Protein AF-A0A2V9MDV7-F1 (afdb_monomer_lite)

Sequence (98 aa):
MVDGVGSSLPSPANGEGLLASKISLGEAVAAVAQRGGNPSASPELSALYSNKQRIEAALQELKYKRSSLSDAEYN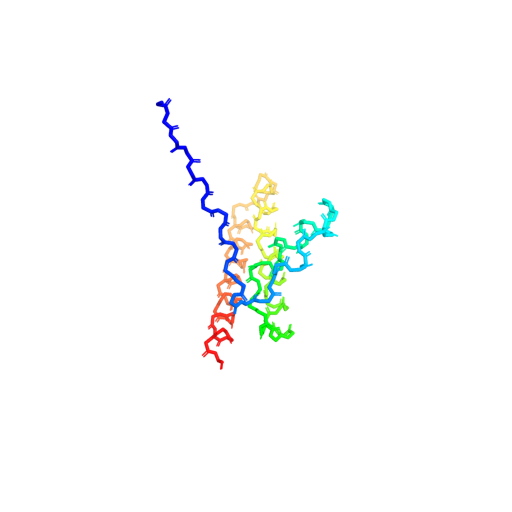KSLEGLLVQLAQTNQKIKTLERK

Foldseek 3Di:
DDDPDPPPDPPPPDPPVPPVPDDDPVCVVVVVVVVPDDPPQDPVLVVLVVVLVVLVVVLVVLVVCVVVDDPVVSVVSNVVSVVSNVVSVVVNVVVVVD

Structure (mmCIF, N/CA/C/O backbone):
data_AF-A0A2V9MDV7-F1
#
_entry.id   AF-A0A2V9MDV7-F1
#
loop_
_atom_site.group_PDB
_atom_site.id
_atom_site.type_symbol
_atom_site.label_atom_id
_atom_site.label_alt_id
_atom_site.label_comp_id
_atom_site.label_asym_id
_atom_site.label_entity_id
_atom_site.label_seq_id
_atom_site.pdbx_PDB_ins_code
_atom_site.Cartn_x
_atom_site.Cartn_y
_atom_site.Cartn_z
_atom_site.occupancy
_atom_site.B_iso_or_equiv
_atom_site.auth_seq_id
_atom_site.auth_comp_id
_atom_site.auth_asym_id
_atom_site.auth_atom_id
_atom_site.pdbx_PDB_model_num
ATOM 1 N N . MET A 1 1 ? 45.073 3.793 24.921 1.00 39.50 1 MET A N 1
ATOM 2 C CA . MET A 1 1 ? 43.964 2.812 24.928 1.00 39.50 1 MET A CA 1
ATOM 3 C C . MET A 1 1 ? 42.697 3.605 24.647 1.00 39.50 1 MET A C 1
ATOM 5 O O . MET A 1 1 ? 42.333 4.397 25.495 1.00 39.50 1 MET A O 1
ATOM 9 N N . VAL A 1 2 ? 42.042 3.575 23.494 1.00 43.47 2 VAL A N 1
ATOM 10 C CA . VAL A 1 2 ? 42.132 2.761 22.277 1.00 43.47 2 VAL A CA 1
ATOM 11 C C . VAL A 1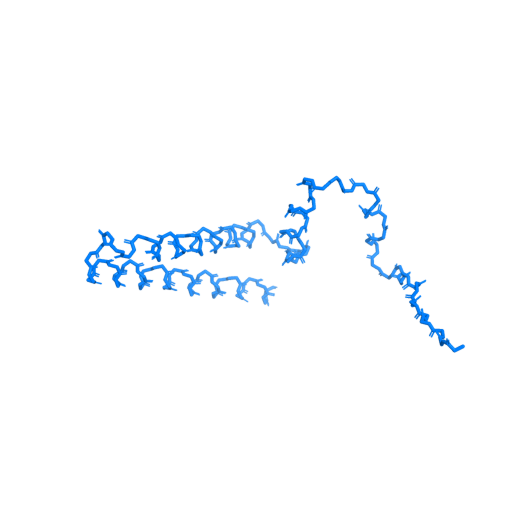 2 ? 41.736 3.663 21.097 1.00 43.47 2 VAL A C 1
ATOM 13 O O . VAL A 1 2 ? 40.839 4.492 21.234 1.00 43.47 2 VAL A O 1
ATOM 16 N N . ASP A 1 3 ? 42.431 3.527 19.974 1.00 45.06 3 ASP A N 1
ATOM 17 C CA . ASP A 1 3 ? 42.223 4.282 18.739 1.00 45.06 3 ASP A CA 1
ATOM 18 C C . ASP A 1 3 ? 40.924 3.859 18.036 1.00 45.06 3 ASP A C 1
ATOM 20 O O . ASP A 1 3 ? 40.779 2.723 17.586 1.00 45.06 3 ASP A O 1
ATOM 24 N N . GLY A 1 4 ? 39.967 4.781 17.927 1.00 39.06 4 GLY A N 1
ATOM 25 C CA . GLY A 1 4 ? 38.772 4.639 17.095 1.00 39.06 4 GLY A CA 1
ATOM 26 C C . GLY A 1 4 ? 38.992 5.317 15.749 1.00 39.06 4 GLY A C 1
ATOM 27 O O . GLY A 1 4 ? 38.518 6.430 15.533 1.00 39.06 4 GLY A O 1
ATOM 28 N N . VAL A 1 5 ? 39.755 4.680 14.861 1.00 45.16 5 VAL A N 1
ATOM 29 C CA . VAL A 1 5 ? 40.023 5.197 13.513 1.00 45.16 5 VAL A CA 1
ATOM 30 C C . VAL A 1 5 ? 38.733 5.125 12.693 1.00 45.16 5 VAL A C 1
ATOM 32 O O . VAL A 1 5 ? 38.412 4.106 12.085 1.00 45.16 5 VAL A O 1
ATOM 35 N N . GLY A 1 6 ? 37.972 6.219 12.679 1.00 39.31 6 GLY A N 1
ATOM 36 C CA . GLY A 1 6 ? 37.002 6.476 11.625 1.00 39.31 6 GLY A CA 1
ATOM 37 C C . GLY A 1 6 ? 37.776 6.598 10.320 1.00 39.31 6 GLY A C 1
ATOM 38 O O . GLY A 1 6 ? 38.500 7.570 10.118 1.00 39.31 6 GLY A O 1
ATOM 39 N N . SER A 1 7 ? 37.689 5.576 9.471 1.00 45.91 7 SER A N 1
ATOM 40 C CA . SER A 1 7 ? 38.302 5.602 8.147 1.00 45.91 7 SER A CA 1
ATOM 41 C C . SER A 1 7 ? 37.588 6.652 7.295 1.00 45.91 7 SER A C 1
ATOM 43 O O . SER A 1 7 ? 36.585 6.385 6.637 1.00 45.91 7 SER A O 1
ATOM 45 N N . SER A 1 8 ? 38.102 7.878 7.351 1.00 45.59 8 SER A N 1
ATOM 46 C CA . SER A 1 8 ? 37.790 8.981 6.448 1.00 45.59 8 SER A CA 1
ATOM 47 C C . SER A 1 8 ? 38.509 8.755 5.124 1.00 45.59 8 SER A C 1
ATOM 49 O O . SER A 1 8 ? 39.427 9.485 4.762 1.00 45.59 8 SER A O 1
ATOM 51 N N . LEU A 1 9 ? 38.110 7.718 4.398 1.00 37.44 9 LEU A N 1
ATOM 52 C CA . LEU A 1 9 ? 38.424 7.591 2.983 1.00 37.44 9 LEU A CA 1
ATOM 53 C C . LEU A 1 9 ? 37.115 7.772 2.217 1.00 37.44 9 LEU A C 1
ATOM 55 O O . LEU A 1 9 ? 36.393 6.799 2.000 1.00 37.44 9 LEU A O 1
ATOM 59 N N . PRO A 1 10 ? 36.762 9.006 1.813 1.00 46.25 10 PRO A N 1
ATOM 60 C CA . PRO A 1 10 ? 35.779 9.171 0.762 1.00 46.25 10 PRO A CA 1
ATOM 61 C C . PRO A 1 10 ? 36.411 8.608 -0.513 1.00 46.25 10 PRO A C 1
ATOM 63 O O . PRO A 1 10 ? 37.243 9.262 -1.135 1.00 46.25 10 PRO A O 1
ATOM 66 N N . SER A 1 11 ? 36.077 7.372 -0.888 1.00 42.09 11 SER A N 1
ATOM 67 C CA . SER A 1 11 ? 36.428 6.875 -2.218 1.00 42.09 11 SER A CA 1
ATOM 68 C C . SER A 1 11 ? 35.677 7.719 -3.255 1.00 42.09 11 SER A C 1
ATOM 70 O O . SER A 1 11 ? 34.447 7.715 -3.257 1.00 42.09 11 SER A O 1
ATOM 72 N N . PRO A 1 12 ? 36.371 8.435 -4.157 1.00 47.25 12 PRO A N 1
ATOM 73 C CA . PRO A 1 12 ? 35.745 9.318 -5.139 1.00 47.25 12 PRO A CA 1
ATOM 74 C C . PRO A 1 12 ? 35.284 8.563 -6.400 1.00 47.25 12 PRO A C 1
ATOM 76 O O . PRO A 1 12 ? 35.289 9.122 -7.492 1.00 47.25 12 PRO A O 1
ATOM 79 N N . ALA A 1 13 ? 34.905 7.288 -6.288 1.00 46.03 13 ALA A N 1
ATOM 80 C CA . ALA A 1 13 ? 34.645 6.445 -7.461 1.00 46.03 13 ALA A CA 1
ATOM 81 C C . ALA A 1 13 ? 33.330 6.780 -8.190 1.00 46.03 13 ALA A C 1
ATOM 83 O O . ALA A 1 13 ? 33.095 6.305 -9.297 1.00 46.03 13 ALA A O 1
ATOM 84 N N . ASN A 1 14 ? 32.484 7.616 -7.598 1.00 46.16 14 ASN A N 1
ATOM 85 C CA . ASN A 1 14 ? 31.174 7.944 -8.132 1.00 46.16 14 ASN A CA 1
ATOM 86 C C . ASN A 1 14 ? 30.747 9.340 -7.682 1.00 46.16 14 ASN A C 1
ATOM 88 O O . ASN A 1 14 ? 29.769 9.461 -6.973 1.00 46.16 14 ASN A O 1
ATOM 92 N N . GLY A 1 15 ? 31.509 10.379 -8.047 1.00 47.19 15 GLY A N 1
ATOM 93 C CA . GLY A 1 15 ? 31.037 11.761 -8.290 1.00 47.19 15 GLY A CA 1
ATOM 94 C C . GLY A 1 15 ? 30.172 12.512 -7.253 1.00 47.19 15 GLY A C 1
ATOM 95 O O . GLY A 1 15 ? 29.826 13.662 -7.496 1.00 47.19 15 GLY A O 1
ATOM 96 N N . GLU A 1 16 ? 29.827 11.935 -6.105 1.00 52.16 16 GLU A N 1
ATOM 97 C CA . GLU A 1 16 ? 28.769 12.427 -5.208 1.00 52.16 16 GLU A CA 1
ATOM 98 C C . GLU A 1 16 ? 29.312 13.275 -4.046 1.00 52.16 16 GLU A C 1
ATOM 100 O O . GLU A 1 16 ? 28.553 13.915 -3.318 1.00 52.16 16 GLU A O 1
ATOM 105 N N . GLY A 1 17 ? 30.637 13.350 -3.885 1.00 46.09 17 GLY A N 1
ATOM 106 C CA . GLY A 1 17 ? 31.274 14.056 -2.768 1.00 46.09 17 GLY A CA 1
ATOM 107 C C . GLY A 1 17 ? 31.169 15.586 -2.808 1.00 46.09 17 GLY A C 1
ATOM 108 O O . GLY A 1 17 ? 31.378 16.228 -1.782 1.00 46.09 17 GLY A O 1
ATOM 109 N N . LEU A 1 18 ? 30.834 16.187 -3.955 1.00 51.06 18 LEU A N 1
ATOM 110 C CA . LEU A 1 18 ? 30.801 17.651 -4.112 1.00 51.06 18 LEU A CA 1
ATOM 111 C C . LEU A 1 18 ? 29.443 18.294 -3.795 1.00 51.06 18 LEU A C 1
ATOM 113 O O . LEU A 1 18 ? 29.372 19.511 -3.630 1.00 51.06 18 LEU A O 1
ATOM 117 N N . LEU A 1 19 ? 28.369 17.506 -3.686 1.00 53.22 19 LEU A N 1
ATOM 118 C CA . LEU A 1 19 ? 27.010 18.029 -3.486 1.00 53.22 19 LEU A CA 1
ATOM 119 C C . LEU A 1 19 ? 26.579 18.054 -2.011 1.00 53.22 19 LEU A C 1
ATOM 121 O O . LEU A 1 19 ? 25.610 18.721 -1.658 1.00 53.22 19 LEU A O 1
ATOM 125 N N . ALA A 1 20 ? 27.329 17.390 -1.127 1.00 52.31 20 ALA A N 1
ATOM 126 C CA . ALA A 1 20 ? 27.015 17.315 0.300 1.00 52.31 20 ALA A CA 1
ATOM 127 C C . ALA A 1 20 ? 27.309 18.614 1.078 1.00 52.31 20 ALA A C 1
ATOM 129 O O . ALA A 1 20 ? 26.937 18.728 2.243 1.00 52.31 20 ALA A O 1
ATOM 130 N N . SER A 1 21 ? 27.960 19.608 0.467 1.00 55.25 21 SER A N 1
ATOM 131 C CA . SER A 1 21 ? 28.406 20.818 1.174 1.00 55.25 21 SER A CA 1
ATOM 132 C C . SER A 1 21 ? 27.336 21.909 1.311 1.00 55.25 21 SER A C 1
ATOM 134 O O . SER A 1 21 ? 27.629 22.954 1.886 1.00 55.25 21 SER A O 1
ATOM 136 N N . LYS A 1 22 ? 26.134 21.731 0.738 1.00 55.53 22 LYS A N 1
ATOM 137 C CA . LYS A 1 22 ? 25.153 22.828 0.594 1.00 55.53 22 LYS A CA 1
ATOM 138 C C . LYS A 1 22 ? 23.691 22.454 0.856 1.00 55.53 22 LYS A C 1
ATOM 140 O O . LYS A 1 22 ? 22.809 23.162 0.388 1.00 55.53 22 LYS A O 1
ATOM 145 N N . ILE A 1 23 ? 23.402 21.379 1.587 1.00 54.75 23 ILE A N 1
ATOM 146 C CA . ILE A 1 23 ? 22.004 21.029 1.877 1.00 54.75 23 ILE A CA 1
ATOM 147 C C . ILE A 1 23 ? 21.585 21.636 3.218 1.00 54.75 23 ILE A C 1
ATOM 149 O O . ILE A 1 23 ? 21.967 21.162 4.287 1.00 54.75 23 ILE A O 1
ATOM 153 N N . SER A 1 24 ? 20.794 22.709 3.142 1.00 54.62 24 SER A N 1
ATOM 154 C CA . SER A 1 24 ? 20.065 23.263 4.286 1.00 54.62 24 SER A CA 1
ATOM 155 C C . SER A 1 24 ? 19.083 22.217 4.821 1.00 54.62 24 SER A C 1
ATOM 157 O O . SER A 1 24 ? 18.482 21.472 4.053 1.00 54.62 24 SER A O 1
ATOM 159 N N . LEU A 1 25 ? 18.882 22.168 6.139 1.00 52.22 25 LEU A N 1
ATOM 160 C CA . LEU A 1 25 ? 18.104 21.131 6.838 1.00 52.22 25 LEU A CA 1
ATOM 161 C C . LEU A 1 25 ? 16.667 20.919 6.294 1.00 52.22 25 LEU A C 1
ATOM 163 O O . LEU A 1 25 ? 16.121 19.829 6.436 1.00 52.22 25 LEU A O 1
ATOM 167 N N . GLY A 1 26 ? 16.077 21.912 5.616 1.00 51.88 26 GLY A N 1
ATOM 168 C CA . GLY A 1 26 ? 14.789 21.782 4.916 1.00 51.88 26 GLY A CA 1
ATOM 169 C C . GLY A 1 26 ? 14.835 20.975 3.607 1.00 51.88 26 GLY A C 1
ATOM 170 O O . GLY A 1 26 ? 13.854 20.330 3.254 1.00 51.88 26 GLY A O 1
ATOM 171 N N . GLU A 1 27 ? 15.975 20.939 2.917 1.00 46.31 27 GLU A N 1
ATOM 172 C CA . GLU A 1 27 ? 16.199 20.103 1.729 1.00 46.31 27 GLU A CA 1
ATOM 173 C C . GLU A 1 27 ? 16.663 18.689 2.093 1.00 46.31 27 GLU A C 1
ATOM 175 O O . GLU A 1 27 ? 16.490 17.776 1.296 1.00 46.31 27 GLU A O 1
ATOM 180 N N . ALA A 1 28 ? 17.190 18.456 3.299 1.00 46.97 28 ALA A N 1
ATOM 181 C CA . ALA A 1 28 ? 17.615 17.122 3.732 1.00 46.97 28 ALA A CA 1
ATOM 182 C C . ALA A 1 28 ? 16.449 16.115 3.751 1.00 46.97 28 ALA A C 1
ATOM 184 O O . ALA A 1 28 ? 16.631 14.943 3.428 1.00 46.97 28 ALA A O 1
ATOM 185 N N . VAL A 1 29 ? 15.233 16.576 4.054 1.00 46.78 29 VAL A N 1
ATOM 186 C CA . VAL A 1 29 ? 14.018 15.748 4.004 1.00 46.78 29 VAL A CA 1
ATOM 187 C C . VAL A 1 29 ? 13.620 15.411 2.559 1.00 46.78 29 VAL A C 1
ATOM 189 O O . VAL A 1 29 ? 13.183 14.294 2.289 1.00 46.78 29 VAL A O 1
ATOM 192 N N . ALA A 1 30 ? 13.851 16.330 1.615 1.00 44.78 30 ALA A N 1
ATOM 193 C CA . ALA A 1 30 ? 13.670 16.084 0.182 1.00 44.78 30 ALA A CA 1
ATOM 194 C C . ALA A 1 30 ? 14.781 15.179 -0.392 1.00 44.78 30 ALA A C 1
ATOM 196 O O . ALA A 1 30 ? 14.504 14.259 -1.157 1.00 44.78 30 ALA A O 1
ATOM 197 N N . ALA A 1 31 ? 16.025 15.356 0.056 1.00 44.28 31 ALA A N 1
ATOM 198 C CA . ALA A 1 31 ? 17.181 14.561 -0.347 1.00 44.28 31 ALA A CA 1
ATOM 199 C C . ALA A 1 31 ? 17.118 13.116 0.177 1.00 44.28 31 ALA A C 1
ATOM 201 O O . ALA A 1 31 ? 17.540 12.195 -0.518 1.00 44.28 31 ALA A O 1
ATOM 202 N N . VAL A 1 32 ? 16.544 12.880 1.364 1.00 47.59 32 VAL A N 1
ATOM 203 C CA . VAL A 1 32 ? 16.243 11.520 1.850 1.00 47.59 32 VAL A CA 1
ATOM 204 C C . VAL A 1 32 ? 15.163 10.857 0.989 1.00 47.59 32 VAL A C 1
ATOM 206 O O . VAL A 1 32 ? 15.288 9.672 0.687 1.00 47.59 32 VAL A O 1
ATOM 209 N N . ALA A 1 33 ? 14.164 11.609 0.512 1.00 46.28 33 ALA A N 1
ATOM 210 C CA . ALA A 1 33 ? 13.203 11.092 -0.466 1.00 46.28 33 ALA A CA 1
ATOM 211 C C . ALA A 1 33 ? 13.862 10.789 -1.829 1.00 46.28 33 ALA A C 1
ATOM 213 O O . ALA A 1 33 ? 13.480 9.828 -2.494 1.00 46.28 33 ALA A O 1
ATOM 214 N N . GLN A 1 34 ? 14.895 11.547 -2.216 1.00 44.00 34 GLN A N 1
ATOM 215 C CA . GLN A 1 34 ? 15.688 11.303 -3.427 1.00 44.00 34 GLN A CA 1
ATOM 216 C C . GLN A 1 34 ? 16.678 10.131 -3.299 1.00 44.00 34 GLN A C 1
ATOM 218 O O . GLN A 1 34 ? 16.965 9.478 -4.296 1.00 44.00 34 GLN A O 1
ATOM 223 N N . ARG A 1 35 ? 17.185 9.820 -2.097 1.00 46.47 35 ARG A N 1
ATOM 224 C CA . ARG A 1 35 ? 18.207 8.772 -1.875 1.00 46.47 35 ARG A CA 1
ATOM 225 C C . ARG A 1 35 ? 17.711 7.335 -2.061 1.00 46.47 35 ARG A C 1
ATOM 227 O O . ARG A 1 35 ? 18.528 6.423 -2.103 1.00 46.47 35 ARG A O 1
ATOM 234 N N . GLY A 1 36 ? 16.398 7.131 -2.166 1.00 43.34 36 GLY A N 1
ATOM 235 C CA . GLY A 1 36 ? 15.801 5.856 -2.582 1.00 43.34 36 GLY A CA 1
ATOM 236 C C . GLY A 1 36 ? 15.510 5.769 -4.085 1.00 43.34 36 GLY A C 1
ATOM 237 O O . GLY A 1 36 ? 15.076 4.724 -4.560 1.00 43.34 36 GLY A O 1
ATOM 238 N N . GLY A 1 37 ? 15.708 6.858 -4.832 1.00 44.69 37 GLY A N 1
ATOM 239 C CA . GLY A 1 37 ? 15.464 6.917 -6.265 1.00 44.69 37 GLY A CA 1
ATOM 240 C C . GLY A 1 37 ? 16.697 6.473 -7.033 1.00 44.69 37 GLY A C 1
ATOM 241 O O . GLY A 1 37 ? 17.726 7.143 -7.003 1.00 44.69 37 GLY A O 1
ATOM 242 N N . ASN A 1 38 ? 16.580 5.361 -7.756 1.00 48.84 38 ASN A N 1
ATOM 243 C CA . ASN A 1 38 ? 17.532 5.000 -8.799 1.00 48.84 38 ASN A CA 1
ATOM 244 C C . ASN A 1 38 ? 17.767 6.246 -9.690 1.00 48.84 38 ASN A C 1
ATOM 246 O O . ASN A 1 38 ? 16.784 6.795 -10.191 1.00 48.84 38 ASN A O 1
ATOM 250 N N . PRO A 1 39 ? 19.004 6.724 -9.921 1.00 48.50 39 PRO A N 1
ATOM 251 C CA . PRO A 1 39 ? 19.260 7.927 -10.729 1.00 48.50 39 PRO A CA 1
ATOM 252 C C . PRO A 1 39 ? 18.853 7.777 -12.212 1.00 48.50 39 PRO A C 1
ATOM 254 O O . PRO A 1 39 ? 18.936 8.733 -12.975 1.00 48.50 39 PRO A O 1
ATOM 257 N N . SER A 1 40 ? 18.374 6.592 -12.614 1.00 51.34 40 SER A N 1
ATOM 258 C CA . SER A 1 40 ? 17.700 6.298 -13.892 1.00 51.34 40 SER A CA 1
ATOM 259 C C . SER A 1 40 ? 16.175 6.135 -13.773 1.00 51.34 40 SER A C 1
ATOM 261 O O . SER A 1 40 ? 15.547 5.542 -14.648 1.00 51.34 40 SER A O 1
ATOM 263 N N . ALA A 1 41 ? 15.542 6.608 -12.695 1.00 57.31 41 ALA A N 1
ATOM 264 C CA . ALA A 1 41 ? 14.096 6.499 -12.533 1.00 57.31 41 ALA A CA 1
ATOM 265 C C . ALA A 1 41 ? 13.383 7.336 -13.604 1.00 57.31 41 ALA A C 1
ATOM 267 O O . ALA A 1 41 ? 13.347 8.565 -13.549 1.00 57.31 41 ALA A O 1
ATOM 268 N N . SER A 1 42 ? 12.798 6.650 -14.586 1.00 76.12 42 SER A N 1
ATOM 269 C CA . SER A 1 42 ? 11.931 7.260 -15.591 1.00 76.12 42 SER A CA 1
ATOM 270 C C . SER A 1 42 ? 10.803 8.051 -14.903 1.00 76.12 42 SER A C 1
ATOM 272 O O . SER A 1 42 ? 10.397 7.684 -13.794 1.00 76.12 42 SER A O 1
ATOM 274 N N . PRO A 1 43 ? 10.234 9.097 -15.535 1.00 82.94 43 PRO A N 1
ATOM 275 C CA . PRO A 1 43 ? 9.132 9.871 -14.945 1.00 82.94 43 PRO A CA 1
ATOM 276 C C . PRO A 1 43 ? 7.953 8.986 -14.502 1.00 82.94 43 PRO A C 1
ATOM 278 O O . PRO A 1 43 ? 7.309 9.258 -13.491 1.00 82.94 43 PRO A O 1
ATOM 281 N N . GLU A 1 44 ? 7.727 7.874 -15.204 1.00 82.25 44 GLU A N 1
ATOM 282 C CA . GLU A 1 44 ? 6.746 6.847 -14.842 1.00 82.25 44 GLU A CA 1
ATOM 283 C C . GLU A 1 44 ? 7.053 6.162 -13.496 1.00 82.25 44 GLU A C 1
ATOM 285 O O . GLU A 1 44 ? 6.164 5.975 -12.666 1.00 82.25 44 GLU A O 1
ATOM 290 N N . LEU A 1 45 ? 8.321 5.849 -13.231 1.00 84.94 45 LEU A N 1
ATOM 291 C CA . LEU A 1 45 ? 8.777 5.189 -12.008 1.00 84.94 45 LEU A CA 1
ATOM 292 C C . LEU A 1 45 ? 8.648 6.138 -10.800 1.00 84.94 45 LEU A C 1
ATOM 294 O O . LEU A 1 45 ? 8.147 5.751 -9.743 1.00 84.94 45 LEU A O 1
ATOM 298 N N . SER A 1 46 ? 8.984 7.419 -10.988 1.00 84.44 46 SER A N 1
ATOM 299 C CA . SER A 1 46 ? 8.759 8.469 -9.982 1.00 84.44 46 SER A CA 1
ATOM 300 C C . SER A 1 46 ? 7.268 8.662 -9.655 1.00 84.44 46 SER A C 1
ATOM 302 O O . SER A 1 46 ? 6.888 8.777 -8.483 1.00 84.44 46 SER A O 1
ATOM 304 N N . ALA A 1 47 ? 6.396 8.618 -10.670 1.00 86.69 47 ALA A N 1
ATOM 305 C CA . ALA A 1 47 ? 4.950 8.701 -10.477 1.00 86.69 47 ALA A CA 1
ATOM 306 C C . ALA A 1 47 ? 4.400 7.504 -9.683 1.00 86.69 47 ALA A C 1
ATOM 308 O O . ALA A 1 47 ? 3.548 7.683 -8.809 1.00 86.69 47 ALA A O 1
ATOM 309 N N . LEU A 1 48 ? 4.911 6.292 -9.926 1.00 89.94 48 LEU A N 1
ATOM 310 C CA . LEU A 1 48 ? 4.524 5.105 -9.161 1.00 89.94 48 LEU A CA 1
ATOM 311 C C . LEU A 1 48 ? 4.976 5.178 -7.701 1.00 89.94 48 LEU A C 1
ATOM 313 O O . LEU A 1 48 ? 4.199 4.819 -6.817 1.00 89.94 48 LEU A O 1
ATOM 317 N N . TYR A 1 49 ? 6.183 5.677 -7.429 1.00 87.81 49 TYR A N 1
ATOM 318 C CA . TYR A 1 49 ? 6.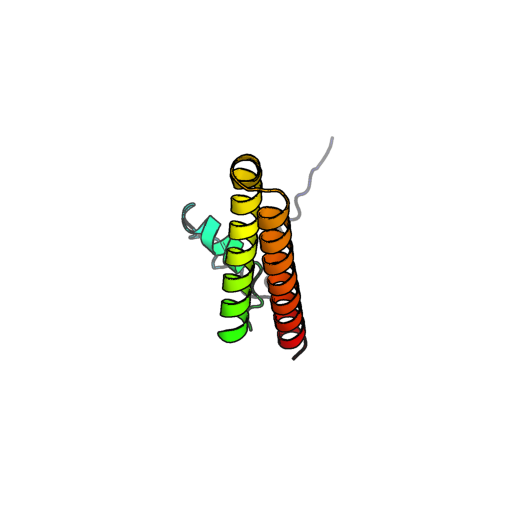638 5.905 -6.055 1.00 87.81 49 TYR A CA 1
ATOM 319 C C . TYR A 1 49 ? 5.787 6.953 -5.332 1.00 87.81 49 TYR A C 1
ATOM 321 O O . TYR A 1 49 ? 5.358 6.721 -4.202 1.00 87.81 49 TYR A O 1
ATOM 329 N N . SER A 1 50 ? 5.441 8.047 -6.012 1.00 88.81 50 SER A N 1
ATOM 330 C CA . SER A 1 50 ? 4.511 9.049 -5.476 1.00 88.81 50 SER A CA 1
ATOM 331 C C . SER A 1 50 ? 3.130 8.447 -5.184 1.00 88.81 50 SER A C 1
ATOM 333 O O . SER A 1 50 ? 2.516 8.738 -4.157 1.00 88.81 50 SER A O 1
ATOM 335 N N . ASN A 1 51 ? 2.634 7.570 -6.063 1.00 88.38 51 ASN A N 1
ATOM 336 C CA . ASN A 1 51 ? 1.367 6.873 -5.852 1.00 88.38 51 ASN A CA 1
ATOM 337 C C . ASN A 1 51 ? 1.432 5.910 -4.659 1.00 88.38 51 ASN A C 1
ATOM 339 O O . ASN A 1 51 ? 0.518 5.883 -3.837 1.00 88.38 51 ASN A O 1
ATOM 343 N N . LYS A 1 52 ? 2.534 5.165 -4.525 1.00 88.56 52 LYS A N 1
ATOM 344 C CA . LYS A 1 52 ? 2.786 4.279 -3.385 1.00 88.56 52 LYS A CA 1
ATOM 345 C C . LYS A 1 52 ? 2.698 5.053 -2.063 1.00 88.56 52 LYS A C 1
ATOM 347 O O . LYS A 1 52 ? 1.932 4.656 -1.190 1.00 88.56 52 LYS A O 1
ATOM 352 N N . GLN A 1 53 ? 3.379 6.196 -1.964 1.00 89.19 53 GLN A N 1
ATOM 353 C CA . GLN A 1 53 ? 3.349 7.048 -0.767 1.00 89.19 53 GLN A CA 1
ATOM 354 C C . GLN A 1 53 ? 1.937 7.544 -0.428 1.00 89.19 53 GLN A C 1
ATOM 356 O O . GLN A 1 53 ? 1.557 7.567 0.742 1.00 89.19 53 GLN A O 1
ATOM 361 N N . ARG A 1 54 ? 1.127 7.903 -1.434 1.00 92.25 54 ARG A N 1
ATOM 362 C CA . ARG A 1 54 ? -0.277 8.299 -1.221 1.00 92.25 54 ARG A CA 1
ATOM 363 C C . ARG A 1 54 ? -1.121 7.158 -0.659 1.00 92.25 54 ARG A C 1
ATOM 365 O O . ARG A 1 54 ? -1.902 7.384 0.261 1.00 92.25 54 ARG A O 1
ATOM 372 N N . ILE A 1 55 ? -0.954 5.945 -1.182 1.00 91.00 55 ILE A N 1
ATOM 373 C CA . ILE A 1 55 ? -1.676 4.761 -0.695 1.00 91.00 55 ILE A CA 1
ATOM 374 C C . ILE A 1 55 ? -1.262 4.439 0.747 1.00 91.00 55 ILE A C 1
ATOM 376 O O . ILE A 1 55 ? -2.115 4.154 1.584 1.00 91.00 55 ILE A O 1
ATOM 380 N N . GLU A 1 56 ? 0.030 4.537 1.067 1.00 91.44 56 GLU A N 1
ATOM 381 C CA . GLU A 1 56 ? 0.539 4.328 2.427 1.00 91.44 56 GLU A CA 1
ATOM 382 C C . GLU A 1 56 ? 0.003 5.379 3.412 1.00 91.44 56 GLU A C 1
ATOM 384 O O . GLU A 1 56 ? -0.417 5.028 4.517 1.00 91.44 56 GLU A O 1
ATOM 389 N N . ALA A 1 57 ? -0.072 6.649 3.005 1.00 92.38 57 ALA A N 1
ATOM 390 C CA . ALA A 1 57 ? -0.698 7.704 3.801 1.00 92.38 57 ALA A CA 1
ATOM 391 C C . ALA A 1 57 ? -2.198 7.441 4.028 1.00 92.38 57 ALA 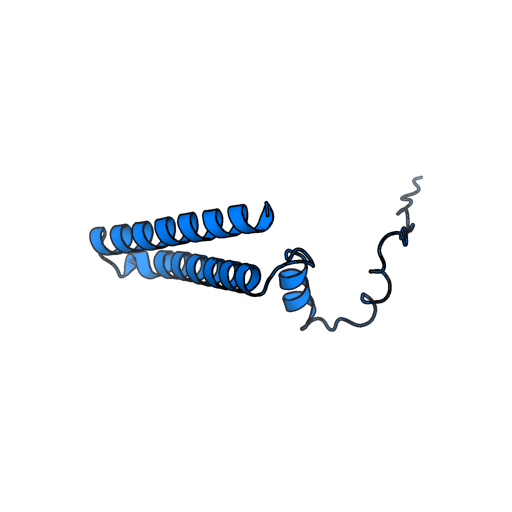A C 1
ATOM 393 O O . ALA A 1 57 ? -2.683 7.583 5.150 1.00 92.38 57 ALA A O 1
ATOM 394 N N . ALA A 1 58 ? -2.919 6.990 2.998 1.00 91.62 58 ALA A N 1
ATOM 395 C CA . ALA A 1 58 ? -4.329 6.623 3.112 1.00 91.62 58 ALA A CA 1
ATOM 396 C C . ALA A 1 58 ? -4.547 5.418 4.043 1.00 91.62 58 ALA A C 1
ATOM 398 O O . ALA A 1 58 ? -5.508 5.405 4.806 1.00 91.62 58 ALA A O 1
ATOM 399 N N . LEU A 1 59 ? -3.642 4.431 4.044 1.00 92.69 59 LEU A N 1
ATOM 400 C CA . LEU A 1 59 ? -3.674 3.308 4.991 1.00 92.69 59 LEU A CA 1
ATOM 401 C C . LEU A 1 59 ? -3.476 3.776 6.437 1.00 92.69 59 LEU A C 1
ATOM 403 O O . LEU A 1 59 ? -4.175 3.307 7.337 1.00 92.69 59 LEU A O 1
ATOM 407 N N . GLN A 1 60 ? -2.551 4.713 6.671 1.00 92.56 60 GLN A N 1
ATOM 408 C CA . GLN A 1 60 ? -2.377 5.317 7.994 1.00 92.56 60 GLN A CA 1
ATOM 409 C C . GLN A 1 60 ? -3.632 6.082 8.416 1.00 92.56 60 GLN A C 1
ATOM 411 O O . GLN A 1 60 ? -4.126 5.880 9.521 1.00 92.56 60 GLN A O 1
ATOM 416 N N . GLU A 1 61 ? -4.193 6.907 7.534 1.00 92.38 61 GLU A N 1
ATOM 417 C CA . GLU A 1 61 ? -5.425 7.642 7.815 1.00 92.38 61 GLU A CA 1
ATOM 418 C C . GLU A 1 61 ? -6.598 6.698 8.123 1.00 92.38 61 GLU A C 1
ATOM 420 O O . GLU A 1 61 ? -7.321 6.902 9.100 1.00 92.38 61 GLU A O 1
ATOM 425 N N . LEU A 1 62 ? -6.747 5.624 7.344 1.00 91.88 62 LEU A N 1
ATOM 426 C CA . LEU A 1 62 ? -7.779 4.612 7.545 1.00 91.88 62 LEU A CA 1
ATOM 427 C C . LEU A 1 62 ? -7.656 3.957 8.927 1.00 91.88 62 LEU A C 1
ATOM 429 O O . LEU A 1 62 ? -8.666 3.752 9.600 1.00 91.88 62 LEU A O 1
ATOM 433 N N . LYS A 1 63 ? -6.428 3.690 9.389 1.00 90.38 63 LYS A N 1
ATOM 434 C CA . LYS A 1 63 ? -6.167 3.155 10.732 1.00 90.38 63 LYS A CA 1
ATOM 435 C C . LYS A 1 63 ? -6.666 4.097 11.832 1.00 90.38 63 LYS A C 1
ATOM 437 O O . LYS A 1 63 ? -7.256 3.623 12.798 1.00 90.38 63 LYS A O 1
ATOM 442 N N . TYR A 1 64 ? -6.484 5.410 11.684 1.00 92.44 64 TYR A N 1
ATOM 443 C CA . TYR A 1 64 ? -7.013 6.391 12.643 1.00 92.44 64 TYR A CA 1
ATOM 444 C C . TYR A 1 64 ? -8.535 6.541 12.550 1.00 92.44 64 TYR A C 1
ATOM 446 O O . TYR A 1 64 ? -9.200 6.741 13.563 1.00 92.44 64 TYR A O 1
ATOM 454 N N . LYS A 1 65 ? -9.102 6.391 11.349 1.00 90.75 65 LYS A N 1
ATOM 455 C CA . LYS A 1 65 ? -10.551 6.443 11.104 1.00 90.75 65 LYS A CA 1
ATOM 456 C C . LYS A 1 65 ? -11.287 5.151 11.467 1.00 90.75 65 LYS A C 1
ATOM 458 O O . LYS A 1 65 ? -12.514 5.137 11.412 1.00 90.75 65 LYS A O 1
ATOM 463 N N . ARG A 1 66 ? -10.579 4.088 11.870 1.00 87.00 66 ARG A N 1
ATOM 464 C CA . ARG A 1 66 ? -11.155 2.783 12.235 1.00 87.00 66 ARG A CA 1
ATOM 465 C C . ARG A 1 66 ? -12.317 2.907 13.219 1.00 87.00 66 ARG A C 1
ATOM 467 O O . ARG A 1 66 ? -13.346 2.288 12.994 1.00 87.00 66 ARG A O 1
ATOM 474 N N . SER A 1 67 ? -12.168 3.720 14.263 1.00 86.56 67 SER A N 1
ATOM 475 C CA . SER A 1 67 ? -13.197 3.904 15.298 1.00 86.56 67 SER A CA 1
ATOM 476 C C . SER A 1 67 ? -14.461 4.615 14.800 1.00 86.56 67 SER A C 1
ATOM 478 O O . SER A 1 67 ? -15.495 4.537 15.454 1.00 86.56 67 SER A O 1
ATOM 480 N N . SER A 1 68 ? -14.384 5.303 13.659 1.00 89.12 68 SER A N 1
ATOM 481 C CA . SER A 1 68 ? -15.498 6.038 13.051 1.00 89.12 68 SER A CA 1
ATOM 482 C C . SER A 1 68 ? -16.158 5.279 11.895 1.00 89.12 68 SER A C 1
ATOM 484 O O . SER A 1 68 ? -17.106 5.786 11.299 1.00 89.12 68 SER A O 1
ATOM 486 N N . LEU A 1 69 ? -15.655 4.092 11.543 1.00 88.56 69 LEU A N 1
ATOM 487 C CA . LEU A 1 69 ? -16.134 3.275 10.429 1.00 88.56 69 LEU A CA 1
ATOM 488 C C . LEU A 1 69 ? -16.731 1.964 10.942 1.00 88.56 69 LEU A C 1
ATOM 490 O O . LEU A 1 69 ? -16.273 1.399 11.932 1.00 88.56 69 LEU A O 1
ATOM 494 N N . SER A 1 70 ? -17.724 1.442 10.220 1.00 93.62 70 SER A N 1
ATOM 495 C CA . SER A 1 70 ? -18.196 0.075 10.448 1.00 93.62 70 SER A CA 1
ATOM 496 C C . SER A 1 70 ? -17.135 -0.939 10.014 1.00 93.62 70 SER A C 1
ATOM 498 O O . SER A 1 70 ? -16.321 -0.670 9.125 1.00 93.62 70 SER A O 1
ATOM 500 N N . ASP A 1 71 ? -17.174 -2.133 10.602 1.00 90.62 71 ASP A N 1
ATOM 501 C CA . ASP A 1 71 ? -16.249 -3.219 10.293 1.00 90.62 71 ASP A CA 1
ATOM 502 C C . ASP A 1 71 ? -16.175 -3.556 8.805 1.00 90.62 71 ASP A C 1
ATOM 504 O O . ASP A 1 71 ? -15.082 -3.681 8.248 1.00 90.62 71 ASP A O 1
ATOM 508 N N . ALA A 1 72 ? -17.336 -3.623 8.154 1.00 93.75 72 ALA A N 1
ATOM 509 C CA . ALA A 1 72 ? -17.442 -3.895 6.728 1.00 93.75 72 ALA A CA 1
ATOM 510 C C . ALA A 1 72 ? -16.782 -2.796 5.875 1.00 93.75 72 ALA A C 1
ATOM 512 O O . ALA A 1 72 ? -16.005 -3.099 4.969 1.00 93.75 72 ALA A O 1
ATOM 513 N N . GLU A 1 73 ? -17.031 -1.525 6.197 1.00 92.25 73 GLU A N 1
ATOM 514 C CA . GLU A 1 73 ? -16.512 -0.375 5.443 1.00 92.25 73 GLU A CA 1
ATOM 515 C C . GLU A 1 73 ? -15.001 -0.209 5.604 1.00 92.25 73 GLU A C 1
ATOM 517 O O . GLU A 1 73 ? -14.287 0.075 4.638 1.00 92.25 73 GLU A O 1
ATOM 522 N N . TYR A 1 74 ? -14.488 -0.441 6.813 1.00 93.94 74 TYR A N 1
ATOM 523 C CA . TYR A 1 74 ? -13.052 -0.438 7.059 1.00 93.94 74 TYR A CA 1
ATOM 524 C C . TYR A 1 74 ? -12.356 -1.584 6.325 1.00 93.94 74 TYR A C 1
ATOM 526 O O . TYR A 1 74 ? -11.362 -1.336 5.650 1.00 93.94 74 TYR A O 1
ATOM 534 N N . ASN A 1 75 ? -12.875 -2.815 6.411 1.00 93.62 75 ASN A N 1
ATOM 535 C CA . ASN A 1 75 ? -12.264 -3.966 5.742 1.00 93.62 75 ASN A CA 1
ATOM 536 C C . ASN A 1 75 ? -12.266 -3.804 4.221 1.00 93.62 75 ASN A C 1
ATOM 538 O O . ASN A 1 75 ? -11.248 -4.057 3.584 1.00 93.62 75 ASN A O 1
ATOM 542 N N . LYS A 1 76 ? -13.364 -3.305 3.645 1.00 96.06 76 LYS A N 1
ATOM 543 C CA . LYS A 1 76 ? -13.459 -3.009 2.211 1.00 96.06 76 LYS A CA 1
ATOM 544 C C . LYS A 1 76 ? -12.449 -1.941 1.782 1.00 96.06 76 LYS A C 1
ATOM 546 O O . LYS A 1 76 ? -11.768 -2.094 0.769 1.00 96.06 76 LYS A O 1
ATOM 551 N N . SER A 1 77 ? -12.331 -0.868 2.565 1.00 94.12 77 SER A N 1
ATOM 552 C CA . SER A 1 77 ? -11.374 0.215 2.301 1.00 94.12 77 SER A CA 1
ATOM 553 C C . SER A 1 77 ? -9.925 -0.262 2.441 1.00 94.12 77 SER A C 1
ATOM 555 O O . SER A 1 77 ? -9.074 0.082 1.623 1.00 94.12 77 SER A O 1
ATOM 557 N N . LEU A 1 78 ? -9.650 -1.092 3.451 1.00 94.94 78 LEU A N 1
ATOM 558 C CA . LEU A 1 78 ? -8.339 -1.678 3.710 1.00 94.94 78 LEU A CA 1
ATOM 559 C C . LEU A 1 78 ? -7.927 -2.612 2.572 1.00 94.94 78 LEU A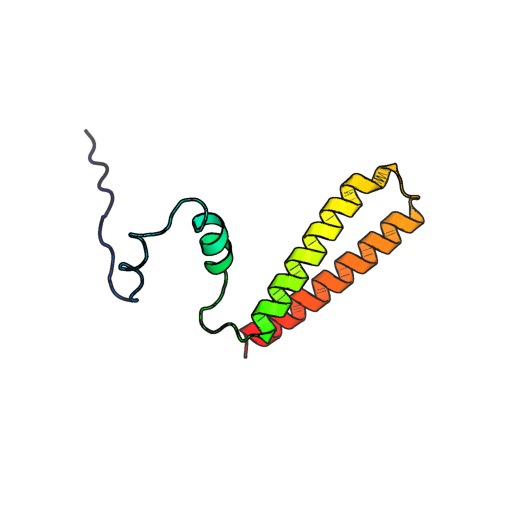 C 1
ATOM 561 O O . LEU A 1 78 ? -6.832 -2.465 2.034 1.00 94.94 78 LEU A O 1
ATOM 565 N N . GLU A 1 79 ? -8.807 -3.530 2.172 1.00 96.44 79 GLU A N 1
ATOM 566 C CA . GLU A 1 79 ? -8.573 -4.441 1.051 1.00 96.44 79 GLU A CA 1
ATOM 567 C C . GLU A 1 79 ? -8.282 -3.660 -0.235 1.00 96.44 79 GLU A C 1
ATOM 569 O O . GLU A 1 79 ? -7.266 -3.899 -0.890 1.00 96.44 79 GLU A O 1
ATOM 574 N N . GLY A 1 80 ? -9.106 -2.657 -0.550 1.00 96.94 80 GLY A N 1
ATOM 575 C CA . GLY A 1 80 ? -8.919 -1.822 -1.734 1.00 96.94 80 GLY A CA 1
ATOM 576 C C . GLY A 1 80 ? -7.572 -1.094 -1.758 1.00 96.94 80 GLY A C 1
ATOM 577 O O . GLY A 1 80 ? -6.923 -1.033 -2.805 1.00 96.94 80 GLY A O 1
ATOM 578 N N . LEU A 1 81 ? -7.121 -0.559 -0.620 1.00 95.94 81 LEU A N 1
ATOM 579 C CA . LEU A 1 81 ? -5.816 0.100 -0.517 1.00 95.94 81 LEU A CA 1
ATOM 580 C C . LEU A 1 81 ? -4.654 -0.898 -0.621 1.00 95.94 81 LEU A C 1
ATOM 582 O O . LEU A 1 81 ? -3.670 -0.620 -1.306 1.00 95.94 81 LEU A O 1
ATOM 586 N N . LEU A 1 82 ? -4.765 -2.074 0.001 1.00 96.12 82 LEU A N 1
ATOM 587 C CA . LEU A 1 82 ? -3.730 -3.110 -0.060 1.00 96.12 82 LEU A CA 1
ATOM 588 C C . LEU A 1 82 ? -3.572 -3.685 -1.474 1.00 96.12 82 LEU A C 1
ATOM 590 O O . LEU A 1 82 ? -2.443 -3.871 -1.933 1.00 96.12 82 LEU A O 1
ATOM 594 N N . VAL A 1 83 ? -4.673 -3.903 -2.197 1.00 97.88 83 VAL A N 1
ATOM 595 C CA . VAL A 1 83 ? -4.637 -4.344 -3.601 1.00 97.88 83 VAL A CA 1
ATOM 596 C C . VAL A 1 83 ? -3.965 -3.287 -4.480 1.00 97.88 83 VAL A C 1
ATOM 598 O O . VAL A 1 83 ? -3.067 -3.615 -5.259 1.00 97.88 83 VAL A O 1
ATOM 601 N N . GLN A 1 84 ? -4.328 -2.011 -4.323 1.00 94.81 84 GLN A N 1
ATOM 602 C CA . GLN A 1 84 ? -3.687 -0.912 -5.056 1.00 94.81 84 GLN A CA 1
ATOM 603 C C . GLN A 1 84 ? -2.189 -0.803 -4.744 1.00 94.81 84 GLN A C 1
ATOM 605 O O . GLN A 1 84 ? -1.375 -0.572 -5.646 1.00 94.81 84 GLN A O 1
ATOM 610 N N . LEU A 1 85 ? -1.806 -1.005 -3.480 1.00 93.31 85 LEU A N 1
ATOM 611 C CA . LEU A 1 85 ? -0.409 -1.015 -3.063 1.00 93.31 85 LEU A CA 1
ATOM 612 C C . LEU A 1 85 ? 0.350 -2.165 -3.732 1.00 93.31 85 LEU A C 1
ATOM 614 O O . LEU A 1 85 ? 1.433 -1.946 -4.278 1.00 93.31 85 LEU A O 1
ATOM 618 N N . ALA A 1 86 ? -0.214 -3.373 -3.734 1.00 95.25 86 ALA A N 1
ATOM 619 C CA . ALA A 1 86 ? 0.391 -4.544 -4.362 1.00 95.25 86 ALA A CA 1
ATOM 620 C C . ALA A 1 86 ? 0.595 -4.339 -5.871 1.00 95.25 86 ALA A C 1
ATOM 622 O O . ALA A 1 86 ? 1.700 -4.548 -6.375 1.00 95.25 86 ALA A O 1
ATOM 623 N N . GLN A 1 87 ? -0.426 -3.842 -6.576 1.00 95.88 87 GLN A N 1
ATOM 624 C CA . GLN A 1 87 ? -0.344 -3.520 -8.004 1.00 95.88 87 GLN A CA 1
ATOM 625 C C . GLN A 1 87 ? 0.721 -2.455 -8.292 1.00 95.88 87 GLN A C 1
ATOM 627 O O . GLN A 1 87 ? 1.502 -2.593 -9.233 1.00 95.88 87 GLN A O 1
ATOM 632 N N . THR A 1 88 ? 0.790 -1.405 -7.468 1.00 91.38 88 THR A N 1
ATOM 633 C CA . THR A 1 88 ? 1.796 -0.342 -7.609 1.00 91.38 88 THR A CA 1
ATOM 634 C C . THR A 1 88 ? 3.207 -0.895 -7.396 1.00 91.38 88 THR A C 1
ATOM 636 O O . THR A 1 88 ? 4.088 -0.652 -8.217 1.00 91.38 88 THR A O 1
ATOM 639 N N . ASN A 1 89 ? 3.423 -1.713 -6.360 1.00 88.38 89 ASN A N 1
ATOM 640 C CA . ASN A 1 89 ? 4.718 -2.355 -6.112 1.00 88.38 89 ASN A CA 1
ATOM 641 C C . ASN A 1 89 ? 5.109 -3.334 -7.227 1.00 88.38 89 ASN A C 1
ATOM 643 O O . ASN A 1 89 ? 6.284 -3.417 -7.576 1.00 88.38 89 ASN A O 1
ATOM 647 N N . GLN A 1 90 ? 4.153 -4.067 -7.806 1.00 93.25 90 GLN A N 1
ATOM 648 C CA . GLN A 1 90 ? 4.426 -4.937 -8.948 1.00 93.25 90 GLN A CA 1
ATOM 649 C C . GLN A 1 90 ? 4.906 -4.126 -10.156 1.00 93.25 90 GLN A C 1
ATOM 651 O O . GLN A 1 90 ? 5.915 -4.486 -10.755 1.00 93.25 90 GLN A O 1
ATOM 656 N N . LYS A 1 91 ? 4.235 -3.012 -10.477 1.00 91.56 91 LYS A N 1
ATOM 657 C CA . LYS A 1 91 ? 4.638 -2.121 -11.577 1.00 91.56 91 LYS A CA 1
ATOM 658 C C . LYS A 1 91 ? 6.030 -1.532 -11.357 1.00 91.56 91 LYS A C 1
ATOM 660 O O . LYS A 1 91 ? 6.838 -1.567 -12.277 1.00 91.56 91 LYS A O 1
ATOM 665 N N . ILE A 1 92 ? 6.326 -1.068 -10.139 1.00 87.81 92 ILE A N 1
ATOM 666 C CA . ILE A 1 92 ? 7.663 -0.573 -9.768 1.00 87.81 92 ILE A CA 1
ATOM 667 C C . ILE A 1 92 ? 8.707 -1.661 -10.031 1.00 87.81 92 ILE A C 1
ATOM 669 O O . ILE A 1 92 ? 9.623 -1.445 -10.817 1.00 87.81 92 ILE A O 1
ATOM 673 N N . LYS A 1 93 ? 8.506 -2.870 -9.488 1.00 89.12 93 LYS A N 1
ATOM 674 C CA . LYS A 1 93 ? 9.422 -4.002 -9.697 1.00 89.12 93 LYS A CA 1
ATOM 675 C C . LYS A 1 93 ? 9.606 -4.362 -11.171 1.00 89.12 93 LYS A C 1
ATOM 677 O O . LYS A 1 93 ? 10.683 -4.805 -11.549 1.00 89.12 93 LYS A O 1
ATOM 682 N N . THR A 1 94 ? 8.564 -4.244 -11.992 1.00 90.31 94 THR A N 1
ATOM 683 C CA . THR A 1 94 ? 8.658 -4.499 -13.435 1.00 90.31 94 THR A CA 1
ATOM 684 C C . THR A 1 94 ? 9.510 -3.444 -14.135 1.00 90.31 94 THR A C 1
ATOM 686 O O . THR A 1 94 ? 10.325 -3.810 -14.975 1.00 90.31 94 THR A O 1
ATOM 689 N N . LEU A 1 95 ? 9.348 -2.165 -13.789 1.00 84.94 95 LEU A N 1
ATOM 690 C CA . LEU A 1 95 ? 10.128 -1.076 -14.381 1.00 84.94 95 LEU A CA 1
ATOM 691 C C . LEU A 1 95 ? 11.579 -1.057 -13.904 1.00 84.94 95 LEU A C 1
ATOM 693 O O . LEU A 1 95 ? 12.457 -0.734 -14.686 1.00 84.94 95 LEU A O 1
ATOM 697 N N . GLU A 1 96 ? 11.847 -1.442 -12.657 1.00 82.75 96 GLU A N 1
ATOM 698 C CA . GLU A 1 96 ? 13.212 -1.517 -12.118 1.00 82.75 96 GLU A CA 1
ATOM 699 C C . GLU A 1 96 ? 14.049 -2.654 -12.718 1.00 82.75 96 GLU A C 1
ATOM 701 O O . GLU A 1 96 ? 15.274 -2.616 -12.652 1.00 82.75 96 GLU A O 1
ATOM 706 N N . ARG A 1 97 ? 13.402 -3.683 -13.277 1.00 81.19 97 ARG A N 1
ATOM 707 C CA . ARG A 1 97 ? 14.078 -4.802 -13.957 1.00 81.19 97 ARG A CA 1
ATOM 708 C C . ARG A 1 97 ? 14.305 -4.566 -15.449 1.00 81.19 97 ARG A C 1
ATOM 710 O O . ARG A 1 97 ? 14.867 -5.446 -16.099 1.00 81.19 97 ARG A O 1
ATOM 717 N N . LYS A 1 98 ? 13.776 -3.474 -15.992 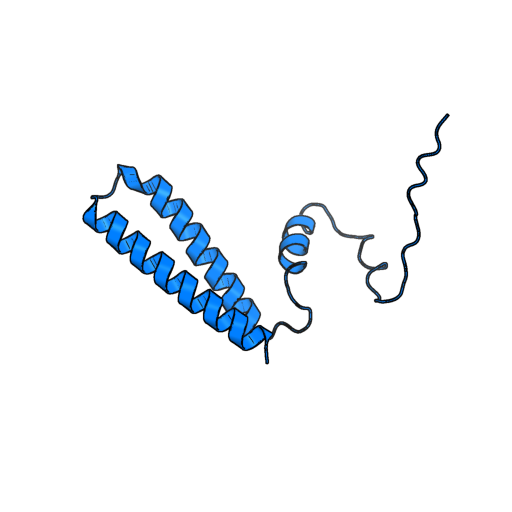1.00 62.25 98 LYS A N 1
ATOM 718 C CA . LYS A 1 98 ? 13.822 -3.156 -17.417 1.00 62.25 98 LYS A CA 1
ATOM 719 C C . LYS A 1 98 ? 14.990 -2.226 -17.706 1.00 62.25 98 LYS A C 1
ATOM 721 O O . LYS A 1 98 ? 15.588 -2.410 -18.785 1.00 62.25 98 LYS A O 1
#

Secondary structure (DSSP, 8-state):
------------TTS-TTSTT---HHHHHHHHHHTTS-TT--HHHHHHHHHHHHHHHHHHHHHHHGGGS-HHHHHHHHHHHHHHHHHHHHHHHHHHT-

Radius of gyration: 20.26 Å; chains: 1; bounding box: 62×28×42 Å

pLDDT: mean 72.18, std 21.7, range [37.44, 97.88]